Protein AF-A0AA97LY28-F1 (afdb_monomer_lite)

Secondary structure (DSSP, 8-state):
-EEEEEEEETT-HHHHHHHHHHHHHH-TTS-EEEEEETTEEEEEEEES-HHHH-----SS-GGGS-----HHHHHHHHH-HHHHHHHHHHHHEEEEEEEEEEEETTEEEEEEEEEEEEEES-HHHHHHHHHHHHHTT---EEEEEE-STT-EEEEEEE--HHHHHHHHHHH----

Structure (mmCIF, N/CA/C/O backbone):
data_AF-A0AA97LY28-F1
#
_entry.id   AF-A0AA97LY28-F1
#
loop_
_atom_site.group_PDB
_atom_site.id
_atom_site.type_symbol
_atom_site.label_atom_id
_atom_site.label_alt_id
_atom_site.label_comp_id
_atom_site.label_asym_id
_atom_site.label_entity_id
_atom_site.label_seq_id
_atom_site.pdbx_PDB_ins_code
_atom_site.Cartn_x
_atom_site.Cartn_y
_atom_site.Cartn_z
_atom_site.occupancy
_atom_site.B_iso_or_equiv
_atom_site.auth_seq_id
_atom_site.auth_comp_id
_atom_site.auth_asym_id
_atom_site.auth_atom_id
_atom_site.pdbx_PDB_model_num
ATOM 1 N N . MET A 1 1 ? 19.005 2.231 -24.281 1.00 69.19 1 MET A N 1
ATOM 2 C CA . MET A 1 1 ? 18.381 1.101 -23.547 1.00 69.19 1 MET A CA 1
ATOM 3 C C . MET A 1 1 ? 17.949 1.617 -22.184 1.00 69.19 1 MET A C 1
ATOM 5 O O . MET A 1 1 ? 18.728 2.335 -21.573 1.00 69.19 1 MET A O 1
ATOM 9 N N . TRP A 1 2 ? 16.728 1.323 -21.734 1.00 77.56 2 TRP A N 1
ATOM 10 C CA . TRP A 1 2 ? 16.192 1.866 -20.481 1.00 77.56 2 TRP A CA 1
ATOM 11 C C . TRP A 1 2 ? 16.340 0.867 -19.330 1.00 77.56 2 TRP A C 1
ATOM 13 O O . TRP A 1 2 ? 16.307 -0.342 -19.553 1.00 77.56 2 TRP A O 1
ATOM 23 N N . ALA A 1 3 ? 16.472 1.376 -18.104 1.00 82.19 3 ALA A N 1
ATOM 24 C CA . ALA A 1 3 ? 16.467 0.578 -16.881 1.00 82.19 3 ALA A CA 1
ATOM 25 C C . ALA A 1 3 ? 15.324 1.037 -15.965 1.00 82.19 3 ALA A C 1
ATOM 27 O O . ALA A 1 3 ? 15.203 2.233 -15.687 1.00 82.19 3 ALA A O 1
ATOM 28 N N . LEU A 1 4 ? 14.501 0.102 -15.490 1.00 86.00 4 LEU A N 1
ATOM 29 C CA . LEU A 1 4 ? 13.665 0.319 -14.312 1.00 86.00 4 LEU A CA 1
ATOM 30 C C . LEU A 1 4 ? 14.498 -0.033 -13.086 1.00 86.00 4 LEU A C 1
ATOM 32 O O . LEU A 1 4 ? 15.146 -1.075 -13.058 1.00 86.00 4 LEU A O 1
ATOM 36 N N . ARG A 1 5 ? 14.479 0.853 -12.094 1.00 88.94 5 ARG A N 1
ATOM 37 C CA . ARG A 1 5 ? 15.175 0.687 -10.820 1.00 88.94 5 ARG A CA 1
ATOM 38 C C . ARG A 1 5 ? 14.176 0.944 -9.708 1.00 88.94 5 ARG A C 1
ATOM 40 O O . ARG A 1 5 ? 13.640 2.049 -9.618 1.00 88.94 5 ARG A O 1
ATOM 47 N N . ILE A 1 6 ? 13.925 -0.071 -8.899 1.00 90.19 6 ILE A N 1
ATOM 48 C CA . ILE A 1 6 ? 13.067 -0.006 -7.721 1.00 90.19 6 ILE A CA 1
ATOM 49 C C . ILE A 1 6 ? 13.980 -0.145 -6.508 1.00 90.19 6 ILE A C 1
ATOM 51 O O . ILE A 1 6 ? 14.830 -1.027 -6.465 1.00 90.19 6 ILE A O 1
ATOM 55 N N . PHE A 1 7 ? 13.841 0.755 -5.541 1.00 91.50 7 PHE A N 1
ATOM 56 C CA . PHE A 1 7 ? 14.623 0.714 -4.311 1.00 91.50 7 PHE A CA 1
ATOM 57 C C . PHE A 1 7 ? 13.718 0.261 -3.174 1.00 91.50 7 PHE A C 1
ATOM 59 O O . PHE A 1 7 ? 12.773 0.962 -2.823 1.00 91.50 7 PHE A O 1
ATOM 66 N N . CYS A 1 8 ? 14.032 -0.890 -2.599 1.00 91.69 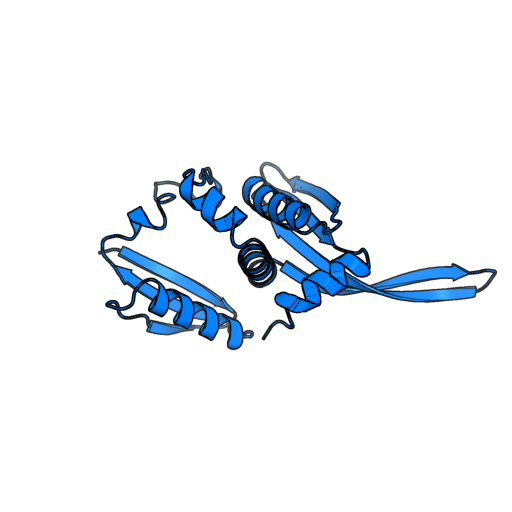8 CYS A N 1
ATOM 67 C CA . CYS A 1 8 ? 13.314 -1.477 -1.476 1.00 91.69 8 CYS A CA 1
ATOM 68 C C . CYS A 1 8 ? 14.166 -1.326 -0.213 1.00 91.69 8 CYS A C 1
ATOM 70 O O . CYS A 1 8 ? 15.380 -1.515 -0.270 1.00 91.69 8 CYS A O 1
ATOM 72 N N . ALA A 1 9 ? 13.570 -0.984 0.928 1.00 91.25 9 ALA A N 1
ATOM 73 C CA . ALA A 1 9 ? 14.323 -0.923 2.181 1.00 91.25 9 ALA A CA 1
ATOM 74 C C . ALA A 1 9 ? 14.849 -2.318 2.558 1.00 91.25 9 ALA A C 1
ATOM 76 O O . ALA A 1 9 ? 14.128 -3.307 2.434 1.00 91.25 9 ALA A O 1
ATOM 77 N N . ALA A 1 10 ? 16.094 -2.392 3.035 1.00 89.81 10 ALA A N 1
ATOM 78 C CA . ALA A 1 10 ? 16.745 -3.670 3.342 1.00 89.81 10 ALA A CA 1
ATOM 79 C C . ALA A 1 10 ? 16.076 -4.414 4.513 1.00 89.81 10 ALA A C 1
ATOM 81 O O . ALA A 1 10 ? 16.215 -5.625 4.631 1.00 89.81 10 ALA A O 1
ATOM 82 N N . SER A 1 11 ? 15.313 -3.698 5.344 1.00 89.56 11 SER A N 1
ATOM 83 C CA . SER A 1 11 ? 14.550 -4.245 6.470 1.00 89.56 11 SER A CA 1
ATOM 84 C C . SER A 1 11 ? 13.368 -5.136 6.064 1.00 89.56 11 SER A C 1
ATOM 86 O O . SER A 1 11 ? 12.792 -5.767 6.941 1.00 89.56 11 SER A O 1
ATOM 88 N N . TRP A 1 12 ? 12.997 -5.179 4.776 1.00 89.38 12 TRP A N 1
ATOM 89 C CA . TRP A 1 12 ? 11.847 -5.944 4.268 1.00 89.38 12 TRP A CA 1
ATOM 90 C C . TRP A 1 12 ? 12.266 -6.904 3.138 1.00 89.38 12 TRP A C 1
ATOM 92 O O . TRP A 1 12 ? 11.989 -6.640 1.960 1.00 89.38 12 TRP A O 1
ATOM 102 N N . PRO A 1 13 ? 13.001 -7.990 3.450 1.00 90.00 13 PRO A N 1
ATOM 103 C CA . PRO A 1 13 ? 13.448 -8.967 2.457 1.00 90.00 13 PRO A CA 1
ATOM 104 C C . PRO A 1 13 ? 12.303 -9.652 1.699 1.00 90.00 13 PRO A C 1
ATOM 106 O O . PRO A 1 13 ? 12.492 -9.995 0.529 1.00 90.00 13 PRO A O 1
ATOM 109 N N . GLY A 1 14 ? 11.126 -9.822 2.311 1.00 90.62 14 GLY A N 1
ATOM 110 C CA . GLY A 1 14 ? 9.942 -10.357 1.634 1.00 90.62 14 GLY A CA 1
ATOM 111 C C . GLY A 1 14 ? 9.495 -9.467 0.478 1.00 90.62 14 GLY A C 1
ATOM 112 O O . GLY A 1 14 ? 9.339 -9.943 -0.645 1.00 90.62 14 GLY A O 1
ATOM 113 N N . LEU A 1 15 ? 9.412 -8.154 0.713 1.00 90.44 15 LEU A N 1
ATOM 114 C CA . LEU A 1 15 ? 9.079 -7.177 -0.332 1.00 90.44 15 LEU A CA 1
ATOM 115 C C . LEU A 1 15 ? 10.124 -7.087 -1.449 1.00 90.44 15 LEU A C 1
ATOM 117 O O . LEU A 1 15 ? 9.772 -6.830 -2.600 1.00 90.44 15 LEU A O 1
ATOM 121 N N . ILE A 1 16 ? 11.408 -7.296 -1.138 1.00 92.62 16 ILE A N 1
ATOM 122 C CA . ILE A 1 16 ? 12.456 -7.379 -2.168 1.00 92.62 16 ILE A CA 1
ATOM 123 C C . ILE A 1 16 ? 12.194 -8.582 -3.079 1.00 92.62 16 ILE A C 1
ATOM 125 O O . ILE A 1 16 ? 12.279 -8.447 -4.299 1.00 92.62 16 ILE A O 1
ATOM 129 N N . ARG A 1 17 ? 11.851 -9.737 -2.495 1.00 92.31 17 ARG A N 1
ATOM 130 C CA . ARG A 1 17 ? 11.564 -10.971 -3.236 1.00 92.31 17 ARG A CA 1
ATOM 131 C C . ARG A 1 17 ? 10.309 -10.827 -4.098 1.00 92.31 17 ARG A C 1
ATOM 133 O O . ARG A 1 17 ? 10.393 -11.038 -5.299 1.00 92.31 17 ARG A O 1
ATOM 140 N N . GLU A 1 18 ? 9.218 -10.309 -3.531 1.00 91.25 18 GLU A N 1
ATOM 141 C CA . GLU A 1 18 ? 7.965 -10.028 -4.256 1.00 91.25 18 GLU A CA 1
ATOM 142 C C . GLU A 1 18 ? 8.202 -9.082 -5.453 1.00 91.25 18 GLU A C 1
ATOM 144 O O . GLU A 1 18 ? 7.667 -9.287 -6.543 1.00 91.25 18 GLU A O 1
ATOM 149 N N . CYS A 1 19 ? 9.076 -8.081 -5.293 1.00 91.94 19 CYS A N 1
ATOM 150 C CA . CYS A 1 19 ? 9.476 -7.180 -6.376 1.00 91.94 19 CYS A CA 1
ATOM 151 C C . CYS A 1 19 ? 10.270 -7.896 -7.486 1.00 91.94 19 CYS A C 1
ATOM 153 O O . CYS A 1 19 ? 10.030 -7.654 -8.672 1.00 91.94 19 CYS A O 1
ATOM 155 N N . VAL A 1 20 ? 11.200 -8.788 -7.122 1.00 92.81 20 VAL A N 1
ATOM 156 C CA . VAL A 1 20 ? 11.962 -9.604 -8.083 1.00 92.81 20 VAL A CA 1
ATOM 157 C C . VAL A 1 20 ? 11.031 -10.536 -8.855 1.00 92.81 20 VAL A C 1
ATOM 159 O O . VAL A 1 20 ? 11.067 -10.519 -10.088 1.00 92.81 20 VAL A O 1
ATOM 162 N N . ASP A 1 21 ? 10.174 -11.272 -8.149 1.00 92.50 21 ASP A N 1
ATOM 163 C CA . ASP A 1 21 ? 9.231 -12.234 -8.726 1.00 92.50 21 ASP A CA 1
ATOM 164 C C . ASP A 1 21 ? 8.260 -11.529 -9.686 1.00 92.50 21 ASP A C 1
ATOM 166 O O . ASP A 1 21 ? 8.047 -11.975 -10.814 1.00 92.50 21 ASP A O 1
ATOM 170 N N . THR A 1 22 ? 7.758 -10.350 -9.297 1.00 91.19 22 THR A N 1
ATOM 171 C CA . THR A 1 22 ? 6.901 -9.513 -10.151 1.00 91.19 22 THR A CA 1
ATOM 172 C C . THR A 1 22 ? 7.615 -9.110 -11.440 1.00 91.19 22 THR A C 1
ATOM 174 O O . THR A 1 22 ? 7.054 -9.221 -12.531 1.00 91.19 22 THR A O 1
ATOM 177 N N . LEU A 1 23 ? 8.864 -8.640 -11.350 1.00 90.25 23 LEU A N 1
ATOM 178 C CA . LEU A 1 23 ? 9.616 -8.240 -12.539 1.00 90.25 23 LEU A CA 1
ATOM 179 C C . LEU A 1 23 ? 9.935 -9.430 -13.444 1.00 90.25 23 LEU A C 1
ATOM 181 O O . LEU A 1 23 ? 9.904 -9.269 -14.660 1.00 90.25 23 LEU A O 1
ATOM 185 N N . GLN A 1 24 ? 10.214 -10.607 -12.881 1.00 91.12 24 GLN A N 1
ATOM 186 C CA . GLN A 1 24 ? 10.429 -11.831 -13.656 1.00 91.12 24 GLN A CA 1
ATOM 187 C C . GLN A 1 24 ? 9.147 -12.292 -14.359 1.00 91.12 24 GLN A C 1
ATOM 189 O O . GLN A 1 24 ? 9.200 -12.638 -15.535 1.00 91.12 24 GLN A O 1
ATOM 194 N N . ALA A 1 25 ? 7.993 -12.222 -13.690 1.00 90.12 25 ALA A N 1
ATOM 195 C CA . ALA A 1 25 ? 6.705 -12.575 -14.282 1.00 90.12 25 ALA A CA 1
ATOM 196 C C . ALA A 1 25 ? 6.301 -11.622 -15.420 1.00 90.12 25 ALA A C 1
ATOM 198 O O . ALA A 1 25 ? 5.824 -12.056 -16.466 1.00 90.12 25 ALA A O 1
ATOM 199 N N . VAL A 1 26 ? 6.524 -10.314 -15.245 1.00 86.75 26 VAL A N 1
ATOM 200 C CA . VAL A 1 26 ? 6.204 -9.301 -16.266 1.00 86.75 26 VAL A CA 1
ATOM 201 C C . VAL A 1 26 ? 7.218 -9.310 -17.417 1.00 86.75 26 VAL A C 1
ATOM 203 O O . VAL A 1 26 ? 6.877 -8.952 -18.546 1.00 86.75 26 VAL A O 1
ATOM 206 N N . LEU A 1 27 ? 8.469 -9.701 -17.154 1.00 86.69 27 LEU A N 1
ATOM 207 C CA . LEU A 1 27 ? 9.573 -9.666 -18.115 1.00 86.69 27 LEU A CA 1
ATOM 208 C C . LEU A 1 27 ? 10.306 -11.022 -18.194 1.00 86.69 27 LEU A C 1
ATOM 210 O O . LEU A 1 27 ? 11.517 -11.063 -17.963 1.00 86.69 27 LEU A O 1
ATOM 214 N N . PRO A 1 28 ? 9.636 -12.116 -18.607 1.00 83.62 28 PRO A N 1
ATOM 215 C CA . PRO A 1 28 ? 10.173 -13.481 -18.500 1.00 83.62 28 PRO A CA 1
ATOM 216 C C . PRO A 1 28 ? 11.467 -13.713 -19.294 1.00 83.62 28 PRO A C 1
ATOM 218 O O . PRO A 1 28 ? 12.271 -14.574 -18.953 1.00 83.62 28 PRO A O 1
ATOM 221 N N . HIS A 1 29 ? 11.704 -12.921 -20.342 1.00 85.19 29 HIS A N 1
ATOM 222 C CA . HIS A 1 29 ? 12.898 -13.019 -21.191 1.00 85.19 29 HIS A CA 1
ATOM 223 C C . HIS A 1 29 ? 13.998 -12.006 -20.840 1.00 85.19 29 HIS A C 1
ATOM 225 O O . HIS A 1 29 ? 14.983 -11.887 -21.568 1.00 85.19 29 HIS A O 1
ATOM 231 N N . HIS A 1 30 ? 13.841 -11.239 -19.758 1.00 84.38 30 HIS A N 1
ATOM 232 C CA . HIS A 1 30 ? 14.801 -10.212 -19.358 1.00 84.38 30 HIS A CA 1
ATOM 233 C C . HIS A 1 30 ? 15.452 -10.562 -18.025 1.00 84.38 30 HIS A C 1
ATOM 235 O O . HIS A 1 30 ? 14.854 -11.176 -17.147 1.00 84.38 30 HIS A O 1
ATOM 241 N N . ARG A 1 31 ? 16.703 -10.127 -17.848 1.00 84.38 31 ARG A N 1
ATOM 242 C CA . ARG A 1 31 ? 17.402 -10.305 -16.576 1.00 84.38 31 ARG A CA 1
ATOM 243 C C . ARG A 1 31 ? 16.938 -9.255 -15.567 1.00 84.38 31 ARG A C 1
ATOM 245 O O . ARG A 1 31 ? 17.162 -8.059 -15.772 1.00 84.38 31 ARG A O 1
ATOM 252 N N . THR A 1 32 ? 16.366 -9.730 -14.467 1.00 88.00 32 THR A N 1
ATOM 253 C CA . THR A 1 32 ? 16.182 -8.968 -13.228 1.00 88.00 32 THR A CA 1
ATOM 254 C C . THR A 1 32 ? 17.386 -9.218 -12.326 1.00 88.00 32 THR A C 1
ATOM 256 O O . THR A 1 32 ? 17.791 -10.362 -12.135 1.00 88.00 32 THR A O 1
ATOM 259 N N . GLY A 1 33 ? 17.986 -8.154 -11.797 1.00 88.38 33 GLY A N 1
ATOM 260 C CA . GLY A 1 33 ? 19.116 -8.235 -10.875 1.00 88.38 33 GLY A CA 1
ATOM 261 C C . GLY A 1 33 ? 18.867 -7.438 -9.601 1.00 88.38 33 GLY A C 1
ATOM 262 O O . GLY A 1 33 ? 18.104 -6.470 -9.606 1.00 88.38 33 GLY A O 1
ATOM 263 N N . THR A 1 34 ? 19.543 -7.829 -8.523 1.00 93.06 34 THR A N 1
ATOM 264 C CA . THR A 1 34 ? 19.516 -7.126 -7.237 1.00 93.06 34 THR A CA 1
ATOM 265 C C . THR A 1 34 ? 20.901 -6.610 -6.873 1.00 93.06 34 THR A C 1
ATOM 267 O O . THR A 1 34 ? 21.887 -7.328 -7.022 1.00 93.06 34 THR A O 1
ATOM 270 N N . VAL A 1 35 ? 20.982 -5.384 -6.362 1.00 93.12 35 VAL A N 1
ATOM 271 C CA . VAL A 1 35 ? 22.225 -4.786 -5.860 1.00 93.12 35 VAL A CA 1
ATOM 272 C C . VAL A 1 35 ? 21.989 -4.268 -4.447 1.00 93.12 35 VAL A C 1
ATOM 274 O O . VAL A 1 35 ? 21.177 -3.363 -4.240 1.00 93.12 35 VAL A O 1
ATOM 277 N N . SER A 1 36 ? 22.713 -4.824 -3.478 1.00 92.81 36 SER A N 1
ATOM 278 C CA . SER A 1 36 ? 22.695 -4.348 -2.093 1.00 92.81 36 SER A CA 1
ATOM 279 C C . SER A 1 36 ? 23.340 -2.966 -1.988 1.00 92.81 36 SER A C 1
ATOM 281 O O . SER A 1 36 ? 24.399 -2.709 -2.562 1.00 92.81 36 SER A O 1
ATOM 283 N N . LYS A 1 37 ? 22.696 -2.061 -1.251 1.00 91.69 37 LYS A N 1
ATOM 284 C CA . LYS A 1 37 ? 23.172 -0.709 -0.936 1.00 91.69 37 LYS A CA 1
ATOM 285 C C . LYS A 1 37 ? 22.953 -0.426 0.549 1.00 91.69 37 LYS A C 1
ATOM 287 O O . LYS A 1 37 ? 22.205 -1.129 1.227 1.00 91.69 37 LYS A O 1
ATOM 292 N N . THR A 1 38 ? 23.562 0.637 1.065 1.00 93.00 38 THR A N 1
ATOM 293 C CA . THR A 1 38 ? 23.378 1.047 2.463 1.00 93.00 38 THR A CA 1
ATOM 294 C C . THR A 1 38 ? 21.895 1.284 2.766 1.00 93.00 38 THR A C 1
ATOM 296 O O . THR A 1 38 ? 21.271 2.170 2.180 1.00 93.00 38 THR A O 1
ATOM 299 N N . GLY A 1 39 ? 21.325 0.453 3.643 1.00 90.94 39 GLY A N 1
ATOM 300 C CA . GLY A 1 39 ? 19.928 0.521 4.091 1.00 90.94 39 GLY A CA 1
ATOM 301 C C . GLY A 1 39 ? 18.859 0.104 3.068 1.00 90.94 39 GLY A C 1
ATOM 302 O O . GLY A 1 39 ? 17.669 0.165 3.381 1.00 90.94 39 GLY A O 1
ATOM 303 N N . ARG A 1 40 ? 19.227 -0.314 1.848 1.00 93.31 40 ARG A N 1
ATOM 304 C CA . ARG A 1 40 ? 18.264 -0.637 0.778 1.00 93.31 40 ARG A CA 1
ATOM 305 C C . ARG A 1 40 ? 18.827 -1.591 -0.267 1.00 93.31 40 ARG A C 1
ATOM 307 O O . ARG A 1 40 ? 20.023 -1.593 -0.523 1.00 93.31 40 ARG A O 1
ATOM 314 N N . THR A 1 41 ? 17.953 -2.298 -0.963 1.00 94.81 41 THR A N 1
ATOM 315 C CA . THR A 1 41 ? 18.298 -3.126 -2.120 1.00 94.81 41 THR A CA 1
ATOM 316 C C . THR A 1 41 ? 17.687 -2.517 -3.373 1.00 94.81 41 THR A C 1
ATOM 318 O O . THR A 1 41 ? 16.501 -2.188 -3.417 1.00 94.81 41 THR A O 1
ATOM 321 N N . GLU A 1 42 ? 18.515 -2.318 -4.393 1.00 94.88 42 GLU A N 1
ATOM 322 C CA . GLU A 1 42 ? 18.061 -1.958 -5.732 1.00 94.88 42 GLU A CA 1
ATOM 323 C C . GLU A 1 42 ? 17.650 -3.231 -6.467 1.00 94.88 42 GLU A C 1
ATOM 325 O O . GLU A 1 42 ? 18.466 -4.133 -6.624 1.00 94.88 42 GLU A O 1
ATOM 330 N N . VAL A 1 43 ? 16.414 -3.278 -6.952 1.00 93.44 43 VAL A N 1
ATOM 331 C CA . VAL A 1 43 ? 15.938 -4.272 -7.911 1.00 93.44 43 VAL A CA 1
ATOM 332 C C . VAL A 1 43 ? 15.863 -3.594 -9.275 1.00 93.44 43 VAL A C 1
ATOM 334 O O . VAL A 1 43 ? 15.219 -2.551 -9.424 1.00 93.44 43 VAL A O 1
ATOM 337 N N . ALA A 1 44 ? 16.551 -4.148 -10.269 1.00 91.69 44 ALA A N 1
ATOM 338 C CA . ALA A 1 44 ? 16.663 -3.533 -11.582 1.00 91.69 44 ALA A CA 1
ATOM 339 C C . ALA A 1 44 ? 16.402 -4.519 -12.719 1.00 91.69 44 ALA A C 1
ATOM 341 O O . ALA A 1 44 ? 16.893 -5.645 -12.713 1.00 91.69 44 ALA A O 1
ATOM 342 N N . ALA A 1 45 ? 15.697 -4.039 -13.741 1.00 88.88 45 ALA A N 1
ATOM 343 C CA . ALA A 1 45 ? 15.498 -4.739 -15.003 1.00 88.88 45 ALA A CA 1
ATOM 344 C C . ALA A 1 45 ? 15.725 -3.771 -16.171 1.00 88.88 45 ALA A C 1
ATOM 346 O O . ALA A 1 45 ? 15.400 -2.580 -16.092 1.00 88.88 45 ALA A O 1
ATOM 347 N N . ARG A 1 46 ? 16.311 -4.269 -17.264 1.00 85.81 46 ARG A N 1
ATOM 348 C CA . ARG A 1 46 ? 16.604 -3.478 -18.470 1.00 85.81 46 ARG A CA 1
ATOM 349 C C . ARG A 1 46 ? 15.817 -4.013 -19.652 1.00 85.81 46 ARG A C 1
ATOM 351 O O . ARG A 1 46 ? 15.918 -5.194 -19.963 1.00 85.81 46 ARG A O 1
ATOM 358 N N . TRP A 1 47 ? 15.082 -3.138 -20.333 1.00 82.88 47 TRP A N 1
ATOM 359 C CA . TRP A 1 47 ? 14.363 -3.490 -21.558 1.00 82.88 47 TRP A CA 1
ATOM 360 C C . TRP A 1 47 ? 14.078 -2.258 -22.428 1.00 82.88 47 TRP A C 1
ATOM 362 O O . TRP A 1 47 ? 14.185 -1.111 -21.984 1.00 82.88 47 TRP A O 1
ATOM 372 N N . ARG A 1 48 ? 13.758 -2.481 -23.711 1.00 77.06 48 ARG A N 1
ATOM 373 C CA . ARG A 1 48 ? 13.502 -1.397 -24.682 1.00 77.06 48 ARG A CA 1
ATOM 374 C C . ARG A 1 48 ? 12.075 -0.846 -24.580 1.00 77.06 48 ARG A C 1
ATOM 376 O O . ARG A 1 48 ? 11.898 0.366 -24.602 1.00 77.06 48 ARG A O 1
ATOM 383 N N . HIS A 1 49 ? 11.087 -1.711 -24.357 1.00 72.75 49 HIS A N 1
ATOM 384 C CA . HIS A 1 49 ? 9.654 -1.373 -24.306 1.00 72.75 49 HIS A CA 1
ATOM 385 C C . HIS A 1 49 ? 9.169 -0.824 -22.949 1.00 72.75 49 HIS A C 1
ATOM 387 O O . HIS A 1 49 ? 8.001 -0.960 -22.590 1.00 72.75 49 HIS A O 1
ATOM 393 N N . ARG A 1 50 ? 10.048 -0.197 -22.154 1.00 68.25 50 ARG A N 1
ATOM 394 C CA . ARG A 1 50 ? 9.670 0.414 -20.863 1.00 68.25 50 ARG A CA 1
ATOM 395 C C . ARG A 1 50 ? 8.551 1.450 -20.998 1.00 68.25 50 ARG A C 1
ATOM 397 O O . ARG A 1 50 ? 7.639 1.401 -20.171 1.00 68.25 50 ARG A O 1
ATOM 404 N N . PRO A 1 51 ? 8.571 2.347 -22.003 1.00 69.44 51 PRO A N 1
ATOM 405 C CA . PRO A 1 51 ? 7.506 3.333 -22.174 1.00 69.44 51 PRO A CA 1
ATOM 406 C C . PRO A 1 51 ? 6.116 2.709 -22.350 1.00 69.44 51 PRO A C 1
ATOM 408 O O . PRO A 1 51 ? 5.133 3.326 -21.965 1.00 69.44 51 PRO A O 1
ATOM 411 N N . CYS A 1 52 ? 6.024 1.475 -22.859 1.00 71.94 52 CYS A N 1
ATOM 412 C CA . CYS A 1 52 ? 4.749 0.785 -23.062 1.00 71.94 52 CYS A CA 1
ATOM 413 C C . CYS A 1 52 ? 4.065 0.407 -21.734 1.00 71.94 52 CYS A C 1
ATOM 415 O O . CYS A 1 52 ? 2.843 0.447 -21.644 1.00 71.94 52 CYS A O 1
ATOM 417 N N . LEU A 1 53 ? 4.846 0.067 -20.699 1.00 71.00 53 LEU A N 1
ATOM 418 C CA . LEU A 1 53 ? 4.332 -0.319 -19.376 1.00 71.00 53 LEU A CA 1
ATOM 419 C C . LEU A 1 53 ? 4.213 0.875 -18.419 1.00 71.00 53 LEU A C 1
ATOM 421 O O . LEU A 1 53 ? 3.261 0.969 -17.647 1.00 71.00 53 LEU A O 1
ATOM 425 N N . PHE A 1 54 ? 5.156 1.817 -18.501 1.00 71.38 54 PHE A N 1
ATOM 426 C CA . PHE A 1 54 ? 5.187 3.028 -17.680 1.00 71.38 54 PHE A CA 1
ATOM 427 C C . PHE A 1 54 ? 5.265 4.279 -18.567 1.00 71.38 54 PHE A C 1
ATOM 429 O O . PHE A 1 54 ? 6.327 4.907 -18.642 1.00 71.38 54 PHE A O 1
ATOM 436 N N . PRO A 1 55 ? 4.163 4.683 -19.224 1.00 66.75 55 PRO A N 1
ATOM 437 C CA . PRO A 1 55 ? 4.168 5.826 -20.136 1.00 66.75 55 PRO A CA 1
ATOM 438 C C . PRO A 1 55 ? 4.231 7.171 -19.408 1.00 66.75 55 PRO A C 1
ATOM 440 O O . PRO A 1 55 ? 4.387 8.194 -20.056 1.00 66.75 55 PRO A O 1
ATOM 443 N N . GLN A 1 56 ? 4.229 7.196 -18.067 1.00 69.12 56 GLN A N 1
ATOM 444 C CA . GLN A 1 56 ? 4.515 8.395 -17.259 1.00 69.12 56 GLN A CA 1
ATOM 445 C C . GLN A 1 56 ? 5.998 8.844 -17.349 1.00 69.12 56 GLN A C 1
ATOM 447 O O . GLN A 1 56 ? 6.545 9.505 -16.456 1.00 69.12 56 GLN A O 1
ATOM 452 N N . HIS A 1 57 ? 6.699 8.439 -18.409 1.00 67.38 57 HIS A N 1
ATOM 453 C CA . HIS A 1 57 ? 8.060 8.843 -18.702 1.00 67.38 57 HIS A CA 1
ATOM 454 C C . HIS A 1 57 ? 8.039 10.147 -19.504 1.00 67.38 57 HIS A C 1
ATOM 456 O O . HIS A 1 57 ? 7.492 10.205 -20.595 1.00 67.38 57 HIS A O 1
ATOM 462 N N . GLY A 1 58 ? 8.647 11.189 -18.947 1.00 69.19 58 GLY A N 1
ATOM 463 C CA . GLY A 1 58 ? 8.752 12.509 -19.558 1.00 69.19 58 GLY A CA 1
ATOM 464 C C . GLY A 1 58 ? 9.751 13.375 -18.784 1.00 69.19 58 GLY A C 1
ATOM 465 O O . GLY A 1 58 ? 10.334 12.886 -17.807 1.00 69.19 58 GLY A O 1
ATOM 466 N N . PRO A 1 59 ? 9.980 14.629 -19.199 1.00 72.69 59 PRO A N 1
ATOM 467 C CA . PRO A 1 59 ? 10.793 15.588 -18.450 1.00 72.69 59 PRO A CA 1
ATOM 468 C C . PRO A 1 59 ? 10.167 15.949 -17.082 1.00 72.69 59 PRO A C 1
ATOM 470 O O . PRO A 1 59 ? 9.061 15.520 -16.743 1.00 72.69 59 PRO A O 1
ATOM 473 N N . GLY A 1 60 ? 10.899 16.698 -16.250 1.00 78.69 60 GLY A N 1
ATOM 474 C CA . GLY A 1 60 ? 10.432 17.161 -14.931 1.00 78.69 60 GLY A CA 1
ATOM 475 C C . GLY A 1 60 ? 10.501 16.108 -13.817 1.00 78.69 60 GLY A C 1
ATOM 476 O O . GLY A 1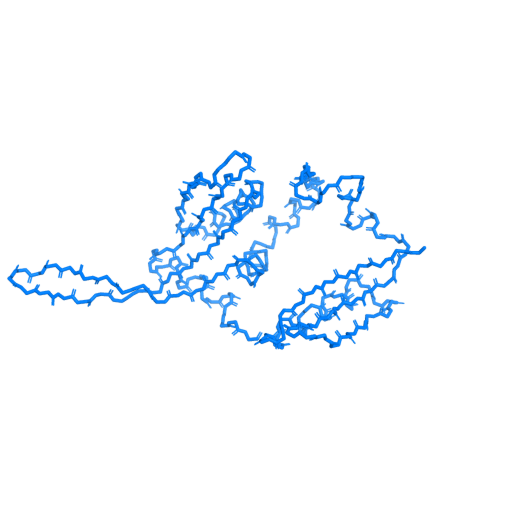 60 ? 11.002 14.999 -14.023 1.00 78.69 60 GLY A O 1
ATOM 477 N N . ARG A 1 61 ? 10.016 16.431 -12.612 1.00 75.38 61 ARG A N 1
ATOM 478 C CA . ARG A 1 61 ? 10.001 15.485 -11.481 1.00 75.38 61 ARG A CA 1
ATOM 479 C C . ARG A 1 61 ? 8.836 14.510 -11.630 1.00 75.38 61 ARG A C 1
ATOM 481 O O . ARG A 1 61 ? 7.772 14.872 -12.109 1.00 75.38 61 ARG A O 1
ATOM 488 N N . LYS A 1 62 ? 9.019 13.261 -11.189 1.00 73.62 62 LYS A N 1
ATOM 489 C CA . LYS A 1 62 ? 7.980 12.215 -11.280 1.00 73.62 62 LYS A CA 1
ATOM 490 C C . LYS A 1 62 ? 6.650 12.644 -10.639 1.00 73.62 62 LYS A C 1
ATOM 492 O O . LYS A 1 62 ? 5.609 12.325 -11.192 1.00 73.62 62 LYS A O 1
ATOM 497 N N . HIS A 1 63 ? 6.696 13.314 -9.487 1.00 69.94 63 HIS A N 1
AT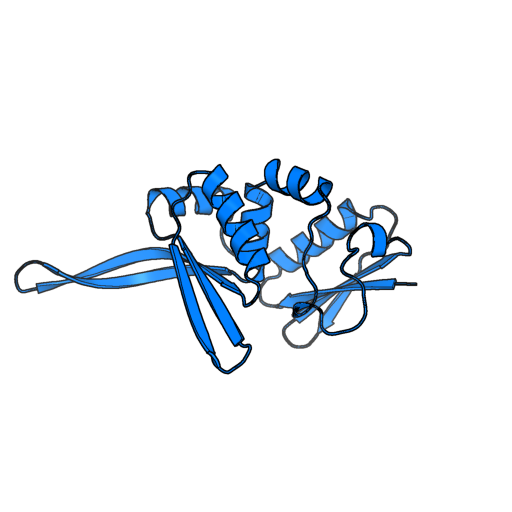OM 498 C CA . HIS A 1 63 ? 5.504 13.686 -8.714 1.00 69.94 63 HIS A CA 1
ATOM 499 C C . HIS A 1 63 ? 4.717 14.862 -9.300 1.00 69.94 63 HIS A C 1
ATOM 501 O O . HIS A 1 63 ? 3.566 15.032 -8.924 1.00 69.94 63 HIS A O 1
ATOM 507 N N . ASP A 1 64 ? 5.302 15.619 -10.231 1.00 70.81 64 ASP A N 1
ATOM 508 C CA . ASP A 1 64 ? 4.612 16.718 -10.920 1.00 70.81 64 ASP A CA 1
ATOM 509 C C . ASP A 1 64 ? 3.852 16.225 -12.164 1.00 70.81 64 ASP A C 1
ATOM 511 O O . ASP A 1 64 ? 3.135 16.980 -12.815 1.00 70.81 64 ASP A O 1
ATOM 515 N N . ARG A 1 65 ? 4.029 14.953 -12.544 1.00 76.56 65 ARG A N 1
ATOM 516 C CA . ARG A 1 65 ? 3.409 14.384 -13.742 1.00 76.56 65 ARG A CA 1
ATOM 517 C C . ARG A 1 65 ? 2.062 13.792 -13.387 1.00 76.56 65 ARG A C 1
ATOM 519 O O . ARG A 1 65 ? 1.996 12.911 -12.530 1.00 76.56 65 ARG A O 1
ATOM 526 N N . ARG A 1 66 ? 1.035 14.172 -14.142 1.00 71.31 66 ARG A N 1
ATOM 527 C CA . ARG A 1 66 ? -0.292 13.569 -14.050 1.00 71.31 66 ARG A CA 1
ATOM 528 C C . ARG A 1 66 ? -0.206 12.052 -14.223 1.00 71.31 66 ARG A C 1
ATOM 530 O O . ARG A 1 66 ? 0.402 11.552 -15.176 1.00 71.31 66 ARG A O 1
ATOM 537 N N . ILE A 1 67 ? -0.786 11.316 -13.289 1.00 70.69 67 ILE A N 1
ATOM 538 C CA . ILE A 1 67 ? -1.007 9.882 -13.402 1.00 70.69 67 ILE A CA 1
ATOM 539 C C . ILE A 1 67 ? -2.343 9.742 -14.118 1.00 70.69 67 ILE A C 1
ATOM 541 O O . ILE A 1 67 ? -3.366 9.488 -13.501 1.00 70.69 67 ILE A O 1
ATOM 545 N N . GLU A 1 68 ? -2.348 9.908 -15.440 1.00 63.84 68 GLU A N 1
ATOM 546 C CA . GLU A 1 68 ? -3.480 9.449 -16.240 1.00 63.84 68 GLU A CA 1
ATOM 547 C C . GLU A 1 68 ? -3.330 7.936 -16.399 1.00 63.84 68 GLU A C 1
ATOM 549 O O . GLU A 1 68 ? -2.430 7.456 -17.112 1.00 63.84 68 GLU A O 1
ATOM 554 N N . PRO A 1 69 ? -4.148 7.123 -15.709 1.00 60.56 69 PRO A N 1
ATOM 555 C CA . PRO A 1 69 ? -4.164 5.716 -16.012 1.00 60.56 69 PRO A CA 1
ATOM 556 C C . PRO A 1 69 ? -4.856 5.635 -17.370 1.00 60.56 69 PRO A C 1
ATOM 558 O O . PRO A 1 69 ? -6.037 5.960 -17.483 1.00 60.56 69 PRO A O 1
ATOM 561 N N . ALA A 1 70 ? -4.118 5.224 -18.406 1.00 62.25 70 ALA A N 1
ATOM 562 C CA . ALA A 1 70 ? -4.740 4.780 -19.649 1.00 62.25 70 ALA A CA 1
ATOM 563 C C . ALA A 1 70 ? -5.896 3.840 -19.275 1.00 62.25 70 ALA A C 1
ATOM 565 O O . ALA A 1 70 ? -5.723 3.051 -18.347 1.00 62.25 70 ALA A O 1
ATOM 566 N N . SER A 1 71 ? -7.048 3.930 -19.941 1.00 64.88 71 SER A N 1
ATOM 567 C CA . SER A 1 71 ? -8.282 3.191 -19.598 1.00 64.88 71 SER A CA 1
ATOM 568 C C . SER A 1 71 ? -8.036 1.734 -19.169 1.00 64.88 71 SER A C 1
ATOM 570 O O . SER A 1 71 ? -8.566 1.278 -18.162 1.00 64.88 71 SER A O 1
ATOM 572 N N . ARG A 1 72 ? -7.108 1.046 -19.844 1.00 63.88 72 ARG A N 1
ATOM 573 C CA . ARG A 1 72 ? -6.643 -0.311 -19.514 1.00 63.88 72 ARG A CA 1
ATOM 574 C C . ARG A 1 72 ? -6.051 -0.497 -18.104 1.00 63.88 72 ARG A C 1
ATOM 576 O O . ARG A 1 72 ? -6.214 -1.561 -17.523 1.00 63.88 72 ARG A O 1
ATOM 583 N N . ARG A 1 73 ? -5.330 0.480 -17.543 1.00 72.12 73 ARG A N 1
ATOM 584 C CA . ARG A 1 73 ? -4.804 0.397 -16.163 1.00 72.12 73 ARG A CA 1
ATOM 585 C C . ARG A 1 73 ? -5.908 0.521 -15.122 1.00 72.12 73 ARG A C 1
ATOM 587 O O . ARG A 1 73 ? -5.787 -0.117 -14.086 1.00 72.12 73 ARG A O 1
ATOM 594 N N . ARG A 1 74 ? -6.952 1.311 -15.403 1.00 77.50 74 ARG A N 1
ATOM 595 C CA . ARG A 1 74 ? -8.137 1.367 -14.534 1.00 77.50 74 ARG A CA 1
ATOM 596 C C . ARG A 1 74 ? -8.855 0.024 -14.547 1.00 77.50 74 ARG A C 1
ATOM 598 O O . ARG A 1 74 ? -9.067 -0.534 -13.491 1.00 77.50 74 ARG A O 1
ATOM 605 N N . ASP A 1 75 ? -9.069 -0.557 -15.726 1.00 83.38 75 ASP A N 1
ATOM 606 C CA . ASP A 1 75 ? -9.668 -1.895 -15.851 1.00 83.38 75 ASP A CA 1
ATOM 607 C C . ASP A 1 75 ? -8.906 -2.980 -15.059 1.00 83.38 75 ASP A C 1
ATOM 609 O O . ASP A 1 75 ? -9.509 -3.780 -14.352 1.00 83.38 75 ASP A O 1
ATOM 613 N N . ILE A 1 76 ? -7.569 -2.993 -15.118 1.00 83.44 76 ILE A N 1
ATOM 614 C CA . ILE A 1 76 ? -6.772 -3.950 -14.330 1.00 83.44 76 ILE A CA 1
ATOM 615 C C . ILE A 1 76 ? -6.909 -3.683 -12.824 1.00 83.44 76 ILE A C 1
ATOM 617 O O . ILE A 1 76 ? -7.090 -4.630 -12.065 1.00 83.44 76 ILE A O 1
ATOM 621 N N . ALA A 1 77 ? -6.829 -2.420 -12.393 1.00 84.75 77 ALA A N 1
ATOM 622 C CA . ALA A 1 77 ? -7.009 -2.034 -10.991 1.00 84.75 77 ALA A CA 1
ATOM 623 C C . ALA A 1 77 ? -8.397 -2.424 -10.459 1.00 84.75 77 ALA A C 1
ATOM 625 O O . ALA A 1 77 ? -8.523 -2.901 -9.335 1.00 84.75 77 ALA A O 1
ATOM 626 N N . ASP A 1 78 ? -9.416 -2.274 -11.297 1.00 87.88 78 ASP A N 1
ATOM 627 C CA . ASP A 1 78 ? -10.803 -2.586 -10.982 1.00 87.88 78 ASP A CA 1
ATOM 628 C C . ASP A 1 78 ? -11.046 -4.092 -10.839 1.00 87.88 78 ASP A C 1
ATOM 630 O O . ASP A 1 78 ? -11.865 -4.500 -10.017 1.00 87.88 78 ASP A O 1
ATOM 634 N N . ARG A 1 79 ? -10.336 -4.912 -11.627 1.00 92.56 79 ARG A N 1
ATOM 635 C CA . ARG A 1 79 ? -10.402 -6.382 -11.573 1.00 92.56 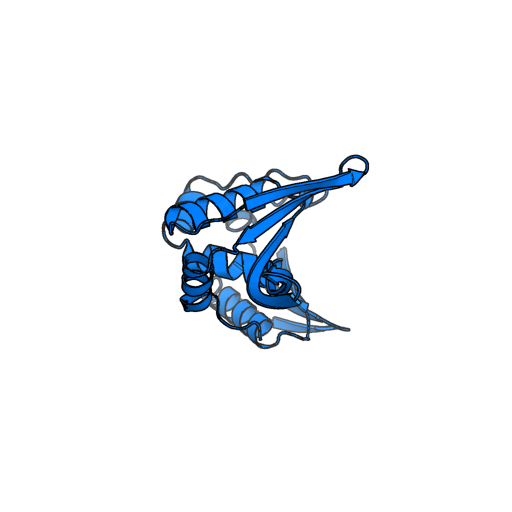79 ARG A CA 1
ATOM 636 C C . ARG A 1 79 ? -9.558 -6.994 -10.454 1.00 92.56 79 ARG A C 1
ATOM 638 O O . ARG A 1 79 ? -9.859 -8.105 -10.033 1.00 92.56 79 ARG A O 1
ATOM 645 N N . HIS A 1 80 ? -8.532 -6.283 -9.991 1.00 93.56 80 HIS A N 1
ATOM 646 C CA . HIS A 1 80 ? -7.571 -6.746 -8.981 1.00 93.56 80 HIS A CA 1
ATOM 647 C C . HIS A 1 80 ? -7.397 -5.723 -7.836 1.00 93.56 80 HIS A C 1
ATOM 649 O O . HIS A 1 80 ? -6.290 -5.213 -7.609 1.00 93.56 80 HIS A O 1
ATOM 655 N N . PRO A 1 81 ? -8.487 -5.350 -7.131 1.00 95.44 81 PRO A N 1
ATOM 656 C CA . PRO A 1 81 ? -8.436 -4.315 -6.101 1.00 95.44 81 PRO A CA 1
ATOM 657 C C . PRO A 1 81 ? -7.627 -4.750 -4.871 1.00 95.44 81 PRO A C 1
ATOM 659 O O . PRO A 1 81 ? -6.945 -3.918 -4.273 1.00 95.44 81 PRO A O 1
ATOM 662 N N . GLU A 1 82 ? -7.653 -6.034 -4.501 1.00 96.38 82 GLU A N 1
ATOM 663 C CA . GLU A 1 82 ? -6.911 -6.555 -3.346 1.00 96.38 82 GLU A CA 1
ATOM 664 C C . GLU A 1 82 ? -5.396 -6.428 -3.544 1.00 96.38 82 GLU A C 1
ATOM 666 O O . GLU A 1 82 ? -4.687 -5.919 -2.671 1.00 96.38 82 GLU A O 1
ATOM 671 N N . GLU A 1 83 ? -4.895 -6.816 -4.717 1.00 93.75 83 GLU A N 1
ATOM 672 C CA . GLU A 1 83 ? -3.483 -6.724 -5.077 1.00 93.75 83 GLU A CA 1
ATOM 673 C C . GLU A 1 83 ? -3.025 -5.263 -5.157 1.00 93.75 83 GLU A C 1
ATOM 675 O O . GLU A 1 83 ? -1.929 -4.928 -4.692 1.00 93.75 83 GLU A O 1
ATOM 680 N N . LEU A 1 84 ? -3.878 -4.370 -5.675 1.00 93.62 84 LEU A N 1
ATOM 681 C CA . LEU A 1 84 ? -3.606 -2.933 -5.695 1.00 93.62 84 LEU A CA 1
ATOM 682 C C . LEU A 1 84 ? -3.506 -2.353 -4.277 1.00 93.62 84 LEU A C 1
ATOM 684 O O . LEU A 1 84 ? -2.524 -1.677 -3.954 1.00 93.62 84 LEU A O 1
ATOM 688 N N . ILE A 1 85 ? -4.496 -2.627 -3.421 1.00 96.25 85 ILE A N 1
ATOM 689 C CA . ILE A 1 85 ? -4.523 -2.157 -2.028 1.00 96.25 85 ILE A CA 1
ATOM 690 C C . ILE A 1 85 ? -3.306 -2.687 -1.274 1.00 96.25 85 ILE A C 1
ATOM 692 O O . ILE A 1 85 ? -2.615 -1.920 -0.597 1.00 96.25 85 ILE A O 1
ATOM 696 N N . ARG A 1 86 ? -3.004 -3.984 -1.418 1.00 95.06 86 ARG A N 1
ATOM 697 C CA . ARG A 1 86 ? -1.821 -4.604 -0.822 1.00 95.06 86 ARG A CA 1
ATOM 698 C C . ARG A 1 86 ? -0.560 -3.876 -1.274 1.00 95.06 86 ARG A C 1
ATOM 700 O O . ARG A 1 86 ? 0.201 -3.434 -0.417 1.00 95.06 86 ARG A O 1
ATOM 707 N N . GLY A 1 87 ? -0.360 -3.684 -2.576 1.00 92.81 87 GLY A N 1
ATOM 708 C CA . GLY A 1 87 ? 0.814 -2.993 -3.114 1.00 92.81 87 GLY A CA 1
ATOM 709 C C . GLY A 1 87 ? 1.001 -1.585 -2.538 1.00 92.81 87 GLY A C 1
ATOM 710 O O . GLY A 1 87 ? 2.090 -1.254 -2.065 1.00 92.81 87 GLY A O 1
ATOM 711 N N . LEU A 1 88 ? -0.068 -0.783 -2.498 1.00 93.81 88 LEU A N 1
ATOM 712 C CA . LEU A 1 88 ? -0.036 0.590 -1.975 1.00 93.81 88 LEU A CA 1
ATOM 713 C C . LEU A 1 88 ? 0.229 0.640 -0.464 1.00 93.81 88 LEU A C 1
ATOM 715 O O . LEU A 1 88 ? 1.054 1.427 0.006 1.00 93.81 88 LEU A O 1
ATOM 719 N N . LEU A 1 89 ? -0.414 -0.232 0.316 1.00 94.44 89 LEU A N 1
ATOM 720 C CA . LEU A 1 89 ? -0.180 -0.309 1.760 1.00 94.44 89 LEU A CA 1
ATOM 721 C C . LEU A 1 89 ? 1.218 -0.847 2.093 1.00 94.44 89 LEU A C 1
ATOM 723 O O . LEU A 1 89 ? 1.792 -0.481 3.120 1.00 94.44 89 LEU A O 1
ATOM 727 N N . ARG A 1 90 ? 1.802 -1.693 1.237 1.00 90.69 90 ARG A N 1
ATOM 728 C CA . ARG A 1 90 ? 3.186 -2.159 1.385 1.00 90.69 90 ARG A CA 1
ATOM 729 C C . ARG A 1 90 ? 4.209 -1.089 1.028 1.00 90.69 90 ARG A C 1
ATOM 731 O O . ARG A 1 90 ? 5.238 -1.030 1.706 1.00 90.69 90 ARG A O 1
ATOM 738 N N . SER A 1 91 ? 3.957 -0.267 0.009 1.00 88.62 91 SER A N 1
ATOM 739 C CA . SER A 1 91 ? 4.907 0.763 -0.417 1.00 88.62 91 SER A CA 1
ATOM 740 C C . SER A 1 91 ? 4.964 1.919 0.580 1.00 88.62 91 SER A C 1
ATOM 742 O O . SER A 1 91 ? 6.007 2.138 1.195 1.00 88.62 91 SER A O 1
ATOM 744 N N . ASP A 1 92 ? 3.831 2.587 0.798 1.00 89.00 92 ASP A N 1
ATOM 745 C CA . ASP A 1 92 ? 3.754 3.880 1.497 1.00 89.00 92 ASP A CA 1
ATOM 746 C C . ASP A 1 92 ? 2.720 3.877 2.637 1.00 89.00 92 ASP A C 1
ATOM 748 O O . ASP A 1 92 ? 2.396 4.918 3.216 1.00 89.00 92 ASP A O 1
ATOM 752 N N . GLY A 1 93 ? 2.197 2.696 2.974 1.00 91.94 93 GLY A N 1
ATOM 753 C CA . GLY A 1 93 ? 1.313 2.492 4.110 1.00 91.94 93 GLY A CA 1
ATOM 754 C C . GLY A 1 93 ? 1.972 1.814 5.310 1.00 91.94 93 GLY A C 1
ATOM 755 O O . GLY A 1 93 ? 3.105 1.314 5.276 1.00 91.94 93 GLY A O 1
ATOM 756 N N . CYS A 1 94 ? 1.217 1.784 6.404 1.00 92.19 94 CYS A N 1
ATOM 757 C CA . CYS A 1 94 ? 1.554 1.035 7.603 1.00 92.19 94 CYS A CA 1
ATOM 758 C C . CYS A 1 94 ? 0.302 0.495 8.301 1.00 92.19 94 CYS A C 1
ATOM 760 O O . CYS A 1 94 ? -0.806 1.001 8.126 1.00 92.19 94 CYS A O 1
ATOM 762 N N . ARG A 1 95 ? 0.508 -0.537 9.121 1.00 93.75 95 ARG A N 1
ATOM 763 C CA . ARG A 1 95 ? -0.468 -1.063 10.075 1.00 93.75 95 ARG A CA 1
ATOM 764 C C . ARG A 1 95 ? 0.105 -0.855 11.468 1.00 93.75 95 ARG A C 1
ATOM 766 O O . ARG A 1 95 ? 1.202 -1.333 11.743 1.00 93.75 95 ARG A O 1
ATOM 773 N N . ALA A 1 96 ? -0.617 -0.153 12.329 1.00 92.19 96 ALA A N 1
ATOM 774 C CA . ALA A 1 96 ? -0.177 0.140 13.688 1.00 92.19 96 ALA A CA 1
ATOM 775 C C . ALA A 1 96 ? -1.294 -0.138 14.694 1.00 92.19 96 ALA A C 1
ATOM 777 O O . ALA A 1 96 ? -2.477 0.005 14.379 1.00 92.19 96 ALA A O 1
ATOM 778 N N . THR A 1 97 ? -0.917 -0.506 15.916 1.00 92.44 97 THR A N 1
ATOM 779 C CA . THR A 1 97 ? -1.850 -0.566 17.045 1.00 92.44 97 THR A CA 1
ATOM 780 C C . THR A 1 97 ? -2.028 0.841 17.594 1.00 92.44 97 THR A C 1
ATOM 782 O O . THR A 1 97 ? -1.075 1.454 18.069 1.00 92.44 97 THR A O 1
ATOM 785 N N . ASN A 1 98 ? -3.245 1.373 17.516 1.00 90.62 98 ASN A N 1
ATOM 786 C CA . ASN A 1 98 ? -3.583 2.660 18.097 1.00 90.62 98 ASN A CA 1
ATOM 787 C C . ASN A 1 98 ? -4.098 2.459 19.525 1.00 90.62 98 ASN A C 1
ATOM 789 O O . ASN A 1 98 ? -5.074 1.738 19.726 1.00 90.62 98 ASN A O 1
ATOM 793 N N . ARG A 1 99 ? -3.462 3.110 20.502 1.00 91.06 99 ARG A N 1
ATOM 794 C CA . ARG A 1 99 ? -3.841 3.054 21.918 1.00 91.06 99 ARG A CA 1
ATOM 795 C C . ARG A 1 99 ? -4.480 4.375 22.322 1.00 91.06 99 ARG A C 1
ATOM 797 O O . ARG A 1 99 ? -3.819 5.408 22.362 1.00 91.06 99 ARG A O 1
ATOM 804 N N . VAL A 1 100 ? -5.770 4.343 22.634 1.00 87.38 100 VAL A N 1
ATOM 805 C CA . VAL A 1 100 ? -6.547 5.524 23.028 1.00 87.38 100 VAL A CA 1
ATOM 806 C C . VAL A 1 100 ? -7.046 5.337 24.452 1.00 87.38 100 VAL A C 1
ATOM 808 O O . VAL A 1 100 ? -7.545 4.272 24.800 1.00 87.38 100 VAL A O 1
ATOM 811 N N . ARG A 1 101 ? -6.931 6.370 25.288 1.00 89.81 101 ARG A N 1
ATOM 812 C CA . ARG A 1 101 ? -7.552 6.375 26.617 1.00 89.81 101 ARG A CA 1
ATOM 813 C C . ARG A 1 101 ? -8.950 6.980 26.545 1.00 89.81 101 ARG A C 1
ATOM 815 O O . ARG A 1 101 ? -9.146 7.998 25.883 1.00 89.81 101 ARG A O 1
ATOM 822 N N . ARG A 1 102 ? -9.905 6.378 27.244 1.00 85.19 102 ARG A N 1
ATOM 823 C CA . ARG A 1 102 ? -11.262 6.898 27.415 1.00 85.19 102 ARG A CA 1
ATOM 824 C C . ARG A 1 102 ? -11.632 6.848 28.889 1.00 85.19 102 ARG A C 1
ATOM 826 O O . ARG A 1 102 ? -11.295 5.887 29.577 1.00 85.19 102 ARG A O 1
ATOM 833 N N . THR A 1 103 ? -12.325 7.872 29.364 1.00 85.19 103 THR A N 1
ATOM 834 C CA . THR A 1 103 ? -12.934 7.849 30.692 1.00 85.19 103 THR A CA 1
ATOM 835 C C . THR A 1 103 ? -14.188 6.984 30.637 1.00 85.19 103 THR A C 1
ATOM 8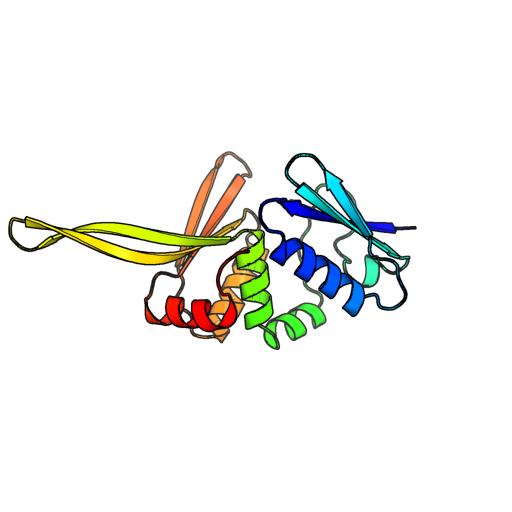37 O O . THR A 1 103 ? -15.047 7.190 29.777 1.00 85.19 103 THR A O 1
ATOM 840 N N . VAL A 1 104 ? -14.284 5.999 31.525 1.00 83.94 104 VAL A N 1
ATOM 841 C CA . VAL A 1 104 ? -15.478 5.164 31.696 1.00 83.94 104 VAL A CA 1
ATOM 842 C C . VAL A 1 104 ? -15.846 5.237 33.175 1.00 83.94 104 VAL A C 1
ATOM 844 O O . VAL A 1 104 ? -15.209 4.590 34.000 1.00 83.94 104 VAL A O 1
ATOM 847 N N . GLY A 1 105 ? -16.826 6.079 33.517 1.00 86.06 105 GLY A N 1
ATOM 848 C CA . GLY A 1 105 ? -17.111 6.447 34.909 1.00 86.06 105 GLY A CA 1
ATOM 849 C C . GLY A 1 105 ? -16.078 7.440 35.453 1.00 86.06 105 GLY A C 1
ATOM 850 O O . GLY A 1 105 ? -15.829 8.460 34.816 1.00 86.06 105 GLY A O 1
ATOM 851 N N . ALA A 1 106 ? -15.472 7.135 36.605 1.00 87.12 106 ALA A N 1
ATOM 852 C CA . ALA A 1 106 ? -14.396 7.930 37.217 1.00 87.12 106 ALA A CA 1
ATOM 853 C C . ALA A 1 106 ? -12.976 7.419 36.879 1.00 87.12 106 ALA A C 1
ATOM 855 O O . ALA A 1 106 ? -11.990 8.001 37.326 1.00 87.12 106 ALA A O 1
ATOM 856 N N . GLU A 1 107 ? -12.852 6.349 36.083 1.00 88.44 107 GLU A N 1
ATOM 857 C CA . GLU A 1 107 ? -11.571 5.699 35.786 1.00 88.44 107 GLU A CA 1
ATOM 858 C C . GLU A 1 107 ? -11.143 5.846 34.319 1.00 88.44 107 GLU A C 1
ATOM 860 O O . GLU A 1 107 ? -11.960 5.893 33.390 1.00 88.44 107 GLU A O 1
ATOM 865 N N . TRP A 1 108 ? -9.826 5.866 34.101 1.00 89.44 108 TRP A N 1
ATOM 866 C CA . TRP A 1 108 ? -9.222 5.820 32.771 1.00 89.44 108 TRP A CA 1
ATOM 867 C C . TRP A 1 108 ? -9.087 4.378 32.281 1.00 89.44 108 TRP A C 1
ATOM 869 O O . TRP A 1 108 ? -8.376 3.579 32.884 1.00 89.44 108 TRP A O 1
ATOM 879 N N . LYS A 1 109 ? -9.687 4.063 31.127 1.00 88.56 109 LYS A N 1
ATOM 880 C CA . LYS A 1 109 ? -9.491 2.787 30.423 1.00 88.56 109 LYS A CA 1
ATOM 881 C C . LYS A 1 109 ? -8.743 3.000 29.114 1.00 88.56 109 LYS A C 1
ATOM 883 O O . LYS A 1 109 ? -9.021 3.940 28.368 1.00 88.56 109 LYS A O 1
ATOM 888 N N . TYR A 1 110 ? -7.785 2.122 28.830 1.00 88.44 110 TYR A N 1
ATOM 889 C CA . TYR A 1 110 ? -7.079 2.094 27.551 1.00 88.44 110 TYR A CA 1
ATOM 890 C C . TYR A 1 110 ? -7.789 1.139 26.593 1.00 88.44 110 TYR A C 1
ATOM 892 O O . TYR A 1 110 ? -8.139 0.022 26.959 1.00 88.44 110 TYR A O 1
ATOM 900 N N . HIS A 1 111 ? -7.977 1.586 25.358 1.00 85.31 111 HIS A N 1
ATOM 901 C CA . HIS A 1 111 ? -8.534 0.810 24.264 1.00 85.31 111 HIS A CA 1
ATOM 902 C C . HIS A 1 111 ? -7.509 0.753 23.138 1.00 85.31 111 HIS A C 1
ATOM 904 O O . HIS A 1 111 ? -7.082 1.791 22.624 1.00 85.31 111 HIS A O 1
ATOM 910 N N . GLU A 1 112 ? -7.121 -0.461 22.765 1.00 91.38 112 GLU A N 1
ATOM 911 C CA . GLU A 1 112 ? -6.196 -0.716 21.667 1.00 91.38 112 GLU A CA 1
ATOM 912 C C . GLU A 1 112 ? -6.952 -1.264 20.462 1.00 91.38 112 GLU A C 1
ATOM 914 O O . GLU A 1 112 ? -7.812 -2.136 20.594 1.00 91.38 112 GLU A O 1
ATOM 919 N N . TYR A 1 113 ? -6.649 -0.737 19.280 1.00 89.75 113 TYR A N 1
ATOM 920 C CA . TYR A 1 113 ? -7.222 -1.228 18.034 1.00 89.75 113 TYR A CA 1
ATOM 921 C C . TYR A 1 113 ? -6.223 -1.114 16.880 1.00 89.75 113 TYR A C 1
ATOM 923 O O . TYR A 1 113 ? -5.493 -0.122 16.792 1.00 89.75 113 TYR A O 1
ATOM 931 N N . PRO A 1 114 ? -6.171 -2.108 15.978 1.00 93.38 114 PRO A N 1
ATOM 932 C CA . PRO A 1 114 ? -5.346 -2.020 14.785 1.00 93.38 114 PRO A CA 1
ATOM 933 C C . PRO A 1 114 ? -5.913 -0.972 13.825 1.00 93.38 114 PRO A C 1
ATOM 935 O O . PRO A 1 114 ? -7.126 -0.786 13.716 1.00 93.38 114 PRO A O 1
ATOM 938 N N . ARG A 1 115 ? -5.021 -0.281 13.121 1.00 94.75 115 ARG A N 1
ATOM 939 C CA . ARG A 1 115 ? -5.370 0.749 12.146 1.00 94.75 115 ARG A CA 1
ATOM 940 C C . ARG A 1 115 ? -4.386 0.728 10.989 1.00 94.75 115 ARG A C 1
ATOM 942 O O . ARG A 1 115 ? -3.175 0.666 11.209 1.00 94.75 115 ARG A O 1
ATOM 949 N N . TYR A 1 116 ? -4.913 0.818 9.774 1.00 96.44 116 TYR A N 1
ATOM 950 C CA . TYR A 1 116 ? -4.106 1.056 8.584 1.00 96.44 116 TYR A CA 1
ATOM 951 C C . TYR A 1 116 ? -4.032 2.547 8.280 1.00 96.44 116 TYR A C 1
ATOM 953 O O . TYR A 1 116 ? -5.021 3.274 8.418 1.00 96.44 116 TYR A O 1
ATOM 961 N N . PHE A 1 117 ? -2.861 2.978 7.832 1.00 95.69 117 PHE A N 1
ATOM 962 C CA . PHE A 1 117 ? -2.600 4.322 7.348 1.00 95.69 117 PHE A CA 1
ATOM 963 C C . PHE A 1 117 ? -1.910 4.264 5.994 1.00 95.69 117 PHE A C 1
ATOM 965 O O . PHE A 1 117 ? -1.093 3.379 5.745 1.00 95.69 117 PHE A O 1
ATOM 972 N N . PHE A 1 118 ? -2.201 5.248 5.156 1.00 96.19 118 PHE A N 1
ATOM 973 C CA . PHE A 1 118 ? -1.499 5.508 3.911 1.00 96.19 118 PHE A CA 1
ATOM 974 C C . PHE A 1 118 ? -1.325 7.015 3.760 1.00 96.19 118 PHE A C 1
ATOM 976 O O . PHE A 1 118 ? -2.286 7.769 3.929 1.00 96.19 118 PHE A O 1
ATOM 983 N N . SER A 1 119 ? -0.108 7.464 3.468 1.00 92.81 119 SER A N 1
ATOM 984 C CA . SER A 1 119 ? 0.199 8.887 3.320 1.00 92.81 119 SER A CA 1
ATOM 985 C C . SER A 1 119 ? 0.852 9.166 1.979 1.00 92.81 119 SER A C 1
ATOM 987 O O . SER A 1 119 ? 1.841 8.526 1.632 1.00 92.81 119 SER A O 1
ATOM 989 N N . SER A 1 120 ? 0.339 10.151 1.248 1.00 90.31 120 SER A N 1
ATOM 990 C CA . SER A 1 120 ? 0.915 10.567 -0.030 1.00 90.31 120 SER A CA 1
ATOM 991 C C . SER A 1 120 ? 0.640 12.044 -0.304 1.00 90.31 120 SER A C 1
ATOM 993 O O . SER A 1 120 ? -0.321 12.623 0.201 1.00 90.31 120 SER A O 1
ATOM 995 N N . THR A 1 121 ? 1.492 12.672 -1.110 1.00 88.81 121 THR A N 1
ATOM 996 C CA . THR A 1 121 ? 1.238 14.005 -1.684 1.00 88.81 121 THR A CA 1
ATOM 9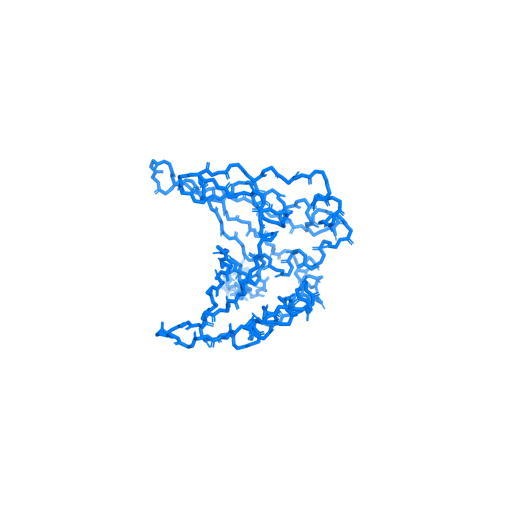97 C C . THR A 1 121 ? 0.494 13.926 -3.015 1.00 88.81 121 THR A C 1
ATOM 999 O O . THR A 1 121 ? 0.049 14.944 -3.528 1.00 88.81 121 THR A O 1
ATOM 1002 N N . SER A 1 122 ? 0.372 12.732 -3.603 1.00 86.06 122 SER A N 1
ATOM 1003 C CA . SER A 1 122 ? -0.385 12.525 -4.835 1.00 86.06 122 SER A CA 1
ATOM 1004 C C . SER A 1 122 ? -1.844 12.242 -4.496 1.00 86.06 122 SER A C 1
ATOM 1006 O O . SER A 1 122 ? -2.178 11.148 -4.038 1.00 86.06 122 SER A O 1
ATOM 1008 N N . GLU A 1 123 ? -2.708 13.226 -4.744 1.00 87.06 123 GLU A N 1
ATOM 1009 C CA . GLU A 1 123 ? -4.157 13.070 -4.572 1.00 87.06 123 GLU A CA 1
ATOM 1010 C C . GLU A 1 123 ? -4.718 11.986 -5.504 1.00 87.06 123 GLU A C 1
ATOM 1012 O O . GLU A 1 123 ? -5.592 11.231 -5.099 1.00 87.06 123 GLU A O 1
ATOM 1017 N N . GLU A 1 124 ? -4.146 11.827 -6.701 1.00 85.88 124 GLU A N 1
ATOM 1018 C CA . GLU A 1 124 ? -4.530 10.773 -7.649 1.00 85.88 124 GLU A CA 1
ATOM 1019 C C . GLU A 1 124 ? -4.250 9.364 -7.100 1.00 85.88 124 GLU A C 1
ATOM 1021 O O . GLU A 1 124 ? -5.107 8.490 -7.198 1.00 85.88 124 GLU A O 1
ATOM 1026 N N . ILE A 1 125 ? -3.088 9.126 -6.472 1.00 88.88 125 ILE A N 1
ATOM 1027 C CA . ILE A 1 125 ? -2.788 7.821 -5.847 1.00 88.88 125 ILE A CA 1
ATOM 1028 C C . ILE A 1 125 ? -3.716 7.561 -4.654 1.00 88.88 125 ILE A C 1
ATOM 1030 O O . ILE A 1 125 ? -4.155 6.430 -4.453 1.00 88.88 125 ILE A O 1
ATOM 1034 N N . ILE A 1 126 ? -4.022 8.594 -3.866 1.00 92.62 126 ILE A N 1
ATOM 1035 C CA . ILE A 1 126 ? -4.973 8.477 -2.752 1.00 92.62 126 ILE A CA 1
ATOM 1036 C C . ILE A 1 126 ? -6.371 8.144 -3.275 1.00 92.62 126 ILE A C 1
ATOM 1038 O O . ILE A 1 126 ? -7.026 7.281 -2.699 1.00 92.62 126 ILE A O 1
ATOM 1042 N N . GLY A 1 127 ? -6.801 8.789 -4.362 1.00 91.81 127 GLY A N 1
ATOM 1043 C CA . GLY A 1 127 ? -8.064 8.502 -5.038 1.00 91.81 127 GLY A CA 1
ATOM 1044 C C . GLY A 1 127 ? -8.136 7.054 -5.511 1.00 91.81 127 GLY A C 1
ATOM 1045 O O . GLY A 1 127 ? -9.076 6.357 -5.154 1.00 91.81 127 GLY A O 1
ATOM 1046 N N . LEU A 1 128 ? -7.095 6.562 -6.193 1.00 91.31 128 LEU A N 1
ATOM 1047 C CA . LEU A 1 128 ? -7.011 5.159 -6.626 1.00 91.31 128 LEU A CA 1
ATOM 1048 C C . LEU A 1 128 ? -7.119 4.172 -5.455 1.00 91.31 128 LEU A C 1
ATOM 1050 O O . LEU A 1 128 ? -7.800 3.155 -5.567 1.00 91.31 128 LEU A O 1
ATOM 1054 N N . LEU A 1 129 ? -6.464 4.464 -4.325 1.00 95.38 129 LEU A N 1
ATOM 1055 C CA . LEU A 1 129 ? -6.596 3.639 -3.125 1.00 95.38 129 LEU A CA 1
ATOM 1056 C C . LEU A 1 129 ? -8.023 3.692 -2.565 1.00 95.38 129 LEU A C 1
ATOM 1058 O O . LEU A 1 129 ? -8.576 2.652 -2.226 1.00 95.38 129 LEU A O 1
ATOM 1062 N N . GLY A 1 130 ? -8.606 4.887 -2.464 1.00 96.19 130 GLY A N 1
ATOM 1063 C CA . GLY A 1 130 ? -9.968 5.091 -1.972 1.00 96.19 130 GLY A CA 1
ATOM 1064 C C . GLY A 1 130 ? -11.005 4.342 -2.805 1.00 96.19 130 GLY A C 1
ATOM 1065 O O . GLY A 1 130 ? -11.786 3.575 -2.254 1.00 96.19 130 GLY A O 1
ATOM 1066 N N . GLU A 1 131 ? -10.941 4.471 -4.130 1.00 94.94 131 GLU A N 1
ATOM 1067 C CA . GLU A 1 131 ? -11.822 3.770 -5.070 1.00 94.94 131 GLU A CA 1
ATOM 1068 C C . GLU A 1 131 ? -11.709 2.244 -4.933 1.00 94.94 131 GLU A C 1
ATOM 1070 O O . GLU A 1 131 ? -12.719 1.539 -4.922 1.00 94.94 131 GLU A O 1
ATOM 1075 N N . ALA A 1 132 ? -10.489 1.715 -4.783 1.00 96.12 132 ALA A N 1
ATOM 1076 C CA . ALA A 1 132 ? -10.283 0.286 -4.560 1.00 96.12 132 ALA A CA 1
ATOM 1077 C C . ALA A 1 132 ? -10.866 -0.179 -3.212 1.00 96.12 132 ALA A C 1
ATOM 1079 O O . ALA A 1 132 ? -11.474 -1.247 -3.138 1.00 96.12 132 ALA A O 1
ATOM 1080 N N . LEU A 1 133 ? -10.719 0.622 -2.150 1.00 97.88 133 LEU A N 1
ATOM 1081 C CA . LEU A 1 133 ? -11.299 0.332 -0.834 1.00 97.88 133 LEU A CA 1
ATOM 1082 C C . LEU A 1 133 ? -12.834 0.361 -0.875 1.00 97.88 133 LEU A C 1
ATOM 1084 O O . LEU A 1 133 ? -13.470 -0.534 -0.318 1.00 97.88 133 LEU A O 1
ATOM 1088 N N . ASP A 1 134 ? -13.422 1.336 -1.571 1.00 97.38 134 ASP A N 1
ATOM 1089 C CA . ASP A 1 134 ? -14.874 1.461 -1.734 1.00 97.38 134 ASP A CA 1
ATOM 1090 C C . ASP A 1 134 ? -15.469 0.241 -2.446 1.00 97.38 134 ASP A C 1
ATOM 1092 O O . ASP A 1 134 ? -16.501 -0.279 -2.016 1.00 97.38 134 ASP A O 1
ATOM 1096 N N . ARG A 1 135 ? -14.786 -0.285 -3.474 1.00 96.06 135 ARG A N 1
ATOM 1097 C CA . ARG A 1 135 ? -15.194 -1.515 -4.182 1.00 96.06 135 ARG A CA 1
ATOM 1098 C C . ARG A 1 135 ? -15.267 -2.737 -3.272 1.00 96.06 135 ARG A C 1
ATOM 1100 O O . ARG A 1 135 ? -16.126 -3.589 -3.473 1.00 96.06 135 ARG A O 1
ATOM 1107 N N . LEU A 1 136 ? -14.392 -2.817 -2.271 1.00 97.12 136 LEU A N 1
ATOM 1108 C CA . LEU A 1 136 ? -14.390 -3.895 -1.279 1.00 97.12 136 LEU A CA 1
ATOM 1109 C C . LEU A 1 136 ? -15.293 -3.601 -0.067 1.00 97.12 136 LEU A C 1
ATOM 1111 O O . LEU A 1 136 ? -15.314 -4.375 0.889 1.00 97.12 136 LEU A O 1
ATOM 1115 N N . GLY A 1 137 ? -16.021 -2.479 -0.067 1.00 97.38 137 GLY A N 1
ATOM 1116 C CA . GLY A 1 137 ? -16.855 -2.059 1.061 1.00 97.38 137 GLY A CA 1
ATOM 1117 C C . GLY A 1 137 ? -16.055 -1.682 2.313 1.00 97.38 137 GLY A C 1
ATOM 1118 O O . GLY A 1 137 ? -16.604 -1.667 3.417 1.00 97.38 137 GLY A O 1
ATOM 1119 N N . VAL A 1 138 ? -14.761 -1.384 2.164 1.00 98.12 138 VAL A N 1
ATOM 1120 C CA . VAL A 1 138 ? -13.877 -1.002 3.267 1.00 98.12 138 VAL A CA 1
ATOM 1121 C C . VAL A 1 138 ? -14.166 0.442 3.663 1.00 98.12 138 VAL A C 1
ATOM 1123 O O . VAL A 1 138 ? -14.097 1.354 2.849 1.00 98.12 138 VAL A O 1
ATOM 1126 N N . ARG A 1 139 ? -14.456 0.688 4.942 1.00 98.19 139 ARG A N 1
ATOM 1127 C CA . ARG A 1 139 ? -14.674 2.035 5.479 1.00 98.19 139 ARG A CA 1
ATOM 1128 C C . ARG A 1 139 ? -13.351 2.725 5.777 1.00 98.19 139 ARG A C 1
ATOM 1130 O O . ARG A 1 139 ? -12.587 2.306 6.651 1.00 98.19 139 ARG A O 1
ATOM 1137 N N . TRP A 1 140 ? -13.122 3.845 5.105 1.00 98.31 140 TRP A N 1
ATOM 1138 C CA . TRP A 1 140 ? -11.932 4.670 5.267 1.00 98.31 140 TRP A CA 1
ATOM 1139 C C . TRP A 1 140 ? -12.286 6.139 5.504 1.00 98.31 140 TRP A C 1
ATOM 1141 O O . TRP A 1 140 ? -13.416 6.587 5.333 1.00 98.31 140 TRP A O 1
ATOM 1151 N N . SER A 1 141 ? -11.289 6.890 5.955 1.00 97.62 141 SER A N 1
ATOM 1152 C CA . SER A 1 141 ? -11.360 8.338 6.140 1.00 97.62 141 SER A CA 1
ATOM 1153 C C . SER A 1 141 ? -10.110 8.979 5.563 1.00 97.62 141 SER A C 1
ATOM 1155 O O . SER A 1 141 ? -9.030 8.393 5.670 1.00 97.62 141 SER A O 1
ATOM 1157 N N . LEU A 1 142 ? -10.232 10.195 5.042 1.00 97.50 142 LEU A N 1
ATOM 1158 C CA . LEU A 1 142 ? -9.118 10.971 4.514 1.00 97.50 142 LEU A CA 1
ATOM 1159 C C . LEU A 1 142 ? -9.028 12.317 5.211 1.00 97.50 142 LEU A C 1
ATOM 1161 O O . LEU A 1 142 ? -10.028 13.008 5.398 1.00 97.50 142 LEU A O 1
ATOM 1165 N N . ARG A 1 143 ? -7.811 12.690 5.596 1.00 95.50 143 ARG A N 1
ATOM 1166 C CA . ARG A 1 143 ? -7.508 14.027 6.102 1.00 95.50 143 ARG A CA 1
ATOM 1167 C C . ARG A 1 143 ? -6.346 14.600 5.321 1.00 95.50 143 ARG A C 1
ATOM 1169 O O . ARG A 1 143 ? -5.304 13.961 5.216 1.00 95.50 143 ARG A O 1
ATOM 1176 N N . PHE A 1 144 ? -6.517 15.811 4.816 1.00 92.75 144 PHE A N 1
ATOM 1177 C CA . PHE A 1 144 ? -5.418 16.566 4.239 1.00 92.75 144 PHE A CA 1
ATOM 1178 C C . PHE A 1 144 ? -4.704 17.370 5.318 1.00 92.75 144 PHE A C 1
ATOM 1180 O O . PHE A 1 144 ? -5.327 17.872 6.254 1.00 92.75 144 PHE A O 1
ATOM 1187 N N . ARG A 1 145 ? -3.386 17.464 5.181 1.00 88.50 145 ARG A N 1
ATOM 1188 C CA . ARG A 1 145 ? -2.519 18.311 5.989 1.00 88.50 145 ARG A CA 1
ATOM 1189 C C . ARG A 1 145 ? -1.733 19.222 5.059 1.00 88.50 145 ARG A C 1
ATOM 1191 O O . ARG A 1 145 ? -1.098 18.738 4.119 1.00 88.50 145 ARG A O 1
ATOM 1198 N N . ASP A 1 146 ? -1.746 20.511 5.362 1.00 86.94 146 ASP A N 1
ATOM 1199 C CA . ASP A 1 146 ? -0.893 21.488 4.699 1.00 86.94 146 ASP A CA 1
ATOM 1200 C C . ASP A 1 146 ? 0.492 21.466 5.348 1.00 86.94 146 ASP A C 1
ATOM 1202 O O . ASP A 1 146 ? 0.640 21.788 6.525 1.00 86.94 146 ASP A O 1
ATOM 1206 N N . ASN A 1 147 ? 1.517 21.058 4.593 1.00 80.88 147 ASN A N 1
ATOM 1207 C CA . ASN A 1 147 ? 2.911 21.048 5.059 1.00 80.88 147 ASN A CA 1
ATOM 1208 C C . ASN A 1 147 ? 3.740 22.166 4.404 1.00 80.88 147 ASN A C 1
ATOM 1210 O O . ASN A 1 147 ? 4.935 21.998 4.158 1.00 80.88 147 ASN A O 1
ATOM 1214 N N . GLY A 1 148 ? 3.093 23.290 4.083 1.00 77.75 148 GLY A N 1
ATOM 1215 C CA . GLY A 1 148 ? 3.695 24.441 3.410 1.00 77.75 148 GLY A CA 1
ATOM 1216 C C . GLY A 1 148 ? 3.308 24.577 1.930 1.00 77.75 148 GLY A C 1
ATOM 1217 O O . GLY A 1 148 ? 2.548 23.756 1.399 1.00 77.75 148 GLY A O 1
ATOM 1218 N N . PRO A 1 149 ? 3.818 25.623 1.251 1.00 59.97 149 PRO A N 1
ATOM 1219 C CA . PRO A 1 149 ? 3.470 25.924 -0.134 1.00 59.97 149 PRO A CA 1
ATOM 1220 C C . PRO A 1 149 ? 3.833 24.748 -1.048 1.00 59.97 149 PRO A C 1
ATOM 1222 O O . PRO A 1 149 ? 4.958 24.248 -1.032 1.00 59.97 149 PRO A O 1
ATOM 1225 N N . HIS A 1 150 ? 2.850 24.285 -1.824 1.00 63.84 150 HIS A N 1
ATOM 1226 C CA . HIS A 1 150 ? 2.958 23.148 -2.749 1.00 63.84 150 HIS A CA 1
ATOM 1227 C C . HIS A 1 150 ? 3.261 21.778 -2.100 1.00 63.84 150 HIS A C 1
ATOM 1229 O O . HIS A 1 150 ? 3.707 20.859 -2.786 1.00 63.84 150 HIS A O 1
ATOM 1235 N N . ARG A 1 151 ? 3.017 21.599 -0.789 1.00 73.88 151 ARG A N 1
ATOM 1236 C CA . ARG A 1 151 ? 3.229 20.322 -0.070 1.00 73.88 151 ARG A CA 1
ATOM 1237 C C . ARG A 1 151 ? 2.023 19.889 0.763 1.00 73.88 151 ARG A C 1
ATOM 1239 O O . ARG A 1 151 ? 2.139 19.547 1.944 1.00 73.88 151 ARG A O 1
ATOM 1246 N N . ARG A 1 152 ? 0.850 19.862 0.139 1.00 83.88 152 ARG A N 1
ATOM 1247 C CA . ARG A 1 152 ? -0.333 19.228 0.725 1.00 83.88 152 ARG A CA 1
ATOM 1248 C C . ARG A 1 152 ? -0.165 17.707 0.691 1.00 83.88 152 ARG A C 1
ATOM 1250 O O . ARG A 1 152 ? 0.191 17.145 -0.341 1.00 83.88 152 ARG A O 1
ATOM 1257 N N . SER A 1 153 ? -0.388 17.039 1.818 1.00 88.56 153 SER A N 1
ATOM 1258 C CA . SER A 1 153 ? -0.369 15.572 1.902 1.00 88.56 153 SER A CA 1
ATOM 1259 C C . SER A 1 153 ? -1.695 15.055 2.430 1.00 88.56 153 SER A C 1
ATOM 1261 O O . SER A 1 153 ? -2.188 15.562 3.440 1.00 88.56 153 SER A O 1
ATOM 1263 N N . GLY A 1 154 ? -2.246 14.025 1.801 1.00 93.19 154 GLY A N 1
ATOM 1264 C CA . GLY A 1 154 ? -3.400 13.311 2.325 1.00 93.19 154 GLY A CA 1
ATOM 1265 C C . GLY A 1 154 ? -2.972 12.106 3.157 1.00 93.19 154 GLY A C 1
ATOM 1266 O O . GLY A 1 154 ? -2.029 11.393 2.813 1.00 93.19 154 GLY A O 1
ATOM 1267 N N . ILE A 1 155 ? -3.672 11.897 4.269 1.00 95.25 155 ILE A N 1
ATOM 1268 C CA . ILE A 1 155 ? -3.538 10.739 5.148 1.00 95.25 155 ILE A CA 1
ATOM 1269 C C . ILE A 1 155 ? -4.858 9.975 5.089 1.00 95.25 155 ILE A C 1
ATOM 1271 O O . ILE A 1 155 ? -5.859 10.402 5.676 1.00 95.25 155 ILE A O 1
ATOM 1275 N N . LEU A 1 156 ? -4.849 8.858 4.368 1.00 97.50 156 LEU A N 1
ATOM 1276 C CA . LEU A 1 156 ? -5.933 7.887 4.341 1.00 97.50 156 LEU A CA 1
ATOM 1277 C C . LEU A 1 156 ? -5.789 6.944 5.535 1.00 97.50 156 LEU A C 1
ATOM 1279 O O . LEU A 1 156 ? -4.687 6.541 5.908 1.00 97.50 156 LEU A O 1
ATOM 1283 N N . SER A 1 157 ? -6.910 6.597 6.156 1.00 97.31 157 SER A N 1
ATOM 1284 C CA . SER A 1 157 ? -6.944 5.752 7.343 1.00 97.31 157 SER A CA 1
ATOM 1285 C C . SER A 1 157 ? -8.124 4.790 7.324 1.00 97.31 157 SER A C 1
ATOM 1287 O O . SER A 1 157 ? -9.257 5.232 7.140 1.00 97.31 157 SER A O 1
ATOM 1289 N N . VAL A 1 158 ? -7.873 3.536 7.699 1.00 97.69 158 VAL A N 1
ATOM 1290 C CA . VAL A 1 158 ? -8.887 2.493 7.924 1.00 97.69 158 VAL A CA 1
ATOM 1291 C C . VAL A 1 158 ? -8.805 2.039 9.378 1.00 97.69 158 VAL A C 1
ATOM 1293 O O . VAL A 1 158 ? -7.787 1.494 9.802 1.00 97.69 158 VAL A O 1
ATOM 1296 N N . ALA A 1 159 ? -9.858 2.306 10.153 1.00 96.00 159 ALA A N 1
ATOM 1297 C CA . ALA A 1 159 ? -9.893 2.048 11.599 1.00 96.00 159 ALA A CA 1
ATOM 1298 C C . ALA A 1 159 ? -11.100 1.214 12.053 1.00 96.00 159 ALA A C 1
ATOM 1300 O O . ALA A 1 159 ? -11.126 0.740 13.187 1.00 96.00 159 ALA A O 1
ATOM 1301 N N . GLU A 1 160 ? -12.114 1.044 11.203 1.00 95.94 160 GLU A N 1
ATOM 1302 C CA . GLU A 1 160 ? -13.266 0.218 11.545 1.00 95.94 160 GLU A CA 1
ATOM 1303 C C . GLU A 1 160 ? -12.841 -1.255 11.629 1.00 95.94 160 GLU A C 1
ATOM 1305 O O . GLU A 1 160 ? -12.221 -1.787 10.712 1.00 95.94 160 GLU A O 1
ATOM 1310 N N . ARG A 1 161 ? -13.202 -1.935 12.722 1.00 94.12 161 ARG A N 1
ATOM 1311 C CA . ARG A 1 161 ? -12.743 -3.301 13.022 1.00 94.12 161 ARG A CA 1
ATOM 1312 C C . ARG A 1 161 ? -12.996 -4.304 11.890 1.00 94.12 161 ARG A C 1
ATOM 1314 O O . ARG A 1 161 ? -12.108 -5.095 11.594 1.00 94.12 161 ARG A O 1
ATOM 1321 N N . LYS A 1 162 ? -14.182 -4.277 11.268 1.00 96.50 162 LYS A N 1
ATOM 1322 C CA . LYS A 1 162 ? -14.533 -5.182 10.155 1.00 96.50 162 LYS A CA 1
ATOM 1323 C C . LYS A 1 162 ? -13.671 -4.911 8.922 1.00 96.50 162 LYS A C 1
ATOM 1325 O O . LYS A 1 162 ? -13.088 -5.830 8.365 1.00 96.50 162 LYS A O 1
ATOM 1330 N N . SER A 1 163 ? -13.534 -3.638 8.575 1.00 97.31 163 SER A N 1
ATOM 1331 C CA . SER A 1 163 ? -12.679 -3.153 7.496 1.00 97.31 163 SER A CA 1
ATOM 1332 C C . SER A 1 163 ? -11.206 -3.530 7.691 1.00 97.31 163 SER A C 1
ATOM 1334 O O . SER A 1 163 ? -10.561 -4.010 6.766 1.00 97.31 163 SER A O 1
ATOM 1336 N N . VAL A 1 164 ? -10.674 -3.383 8.908 1.00 96.38 164 VAL A N 1
ATOM 1337 C CA . VAL A 1 164 ? -9.297 -3.791 9.229 1.00 96.38 164 VAL A CA 1
ATOM 1338 C C . VAL A 1 164 ? -9.125 -5.307 9.137 1.00 96.38 164 VAL A C 1
ATOM 1340 O O . VAL A 1 164 ? -8.133 -5.757 8.578 1.00 96.38 164 VAL A O 1
ATOM 1343 N N . ALA A 1 165 ? -10.091 -6.091 9.625 1.00 95.06 165 ALA A N 1
ATOM 1344 C CA . ALA A 1 165 ? -10.046 -7.550 9.516 1.00 95.06 165 ALA A CA 1
ATOM 1345 C C . ALA A 1 165 ? -10.074 -8.027 8.052 1.00 95.06 165 ALA A C 1
ATOM 1347 O O . ALA A 1 165 ? -9.368 -8.969 7.703 1.00 95.06 165 ALA A O 1
ATOM 1348 N N . LEU A 1 166 ? -10.842 -7.350 7.191 1.00 96.81 166 LEU A N 1
ATOM 1349 C CA . LEU A 1 166 ? -10.841 -7.621 5.756 1.00 96.81 166 LEU A CA 1
ATOM 1350 C C . LEU A 1 166 ? -9.463 -7.340 5.144 1.00 96.81 166 LEU A C 1
ATOM 1352 O O . LEU A 1 166 ? -8.912 -8.211 4.481 1.00 96.81 166 LEU A O 1
ATOM 1356 N N . LEU A 1 167 ? -8.857 -6.183 5.430 1.00 96.88 167 LEU A N 1
ATOM 1357 C CA . LEU A 1 167 ? -7.497 -5.880 4.962 1.00 96.88 167 LEU A CA 1
ATOM 1358 C C . LEU A 1 167 ? -6.456 -6.880 5.490 1.00 96.88 167 LEU A C 1
ATOM 1360 O O . LEU A 1 167 ? -5.566 -7.292 4.747 1.00 96.88 167 LEU A O 1
ATOM 1364 N N . ASP A 1 168 ? -6.572 -7.304 6.749 1.00 95.19 168 ASP A N 1
ATOM 1365 C CA . ASP A 1 168 ? -5.665 -8.288 7.350 1.00 95.19 168 ASP A CA 1
ATOM 1366 C C . ASP A 1 168 ? -5.682 -9.629 6.592 1.00 95.19 168 ASP A C 1
ATOM 1368 O O . ASP A 1 168 ? -4.642 -10.286 6.516 1.00 95.19 168 ASP A O 1
ATOM 1372 N N . SER A 1 169 ? -6.819 -10.005 5.991 1.00 95.62 169 SER A N 1
ATOM 1373 C CA . SER A 1 169 ? -6.981 -11.287 5.290 1.00 95.62 169 SER A CA 1
ATOM 1374 C C . SER A 1 169 ? -6.127 -11.429 4.022 1.00 95.62 169 SER A C 1
ATOM 1376 O O . SER A 1 169 ? -5.701 -12.540 3.715 1.00 95.62 169 SER A O 1
ATOM 1378 N N . PHE A 1 170 ? -5.810 -10.326 3.328 1.00 95.06 170 PHE A N 1
ATOM 1379 C CA . PHE A 1 170 ? -5.062 -10.362 2.060 1.00 95.06 170 PHE A CA 1
ATOM 1380 C C . PHE A 1 170 ? -3.784 -9.505 2.054 1.00 95.06 170 PHE A C 1
ATOM 1382 O O . PHE A 1 170 ? -2.812 -9.823 1.357 1.00 95.06 170 PHE A O 1
ATOM 1389 N N . VAL A 1 171 ? -3.716 -8.432 2.855 1.00 93.31 171 VAL A N 1
ATOM 1390 C CA . VAL A 1 171 ? -2.504 -7.601 2.948 1.00 93.31 171 VAL A CA 1
ATOM 1391 C C . VAL A 1 171 ? -1.424 -8.337 3.736 1.00 93.31 171 VAL A C 1
ATOM 1393 O O . VAL A 1 171 ? -0.277 -8.386 3.295 1.00 93.31 171 VAL A O 1
ATOM 1396 N N . GLY A 1 172 ? -1.785 -8.920 4.885 1.00 80.56 172 GLY A N 1
ATOM 1397 C CA . GLY A 1 172 ? -0.882 -9.664 5.766 1.00 80.56 172 GLY A CA 1
ATOM 1398 C C . GLY A 1 172 ? 0.235 -8.830 6.433 1.00 80.56 172 GLY A C 1
ATOM 1399 O O . GLY A 1 172 ? 0.350 -7.614 6.235 1.00 80.56 172 GLY A O 1
ATOM 1400 N N . PRO A 1 173 ? 1.116 -9.461 7.233 1.00 79.69 173 PRO A N 1
ATOM 1401 C CA . PRO A 1 173 ? 2.206 -8.792 7.956 1.00 79.69 173 PRO A CA 1
ATOM 1402 C C . PRO A 1 173 ? 3.356 -8.386 7.028 1.00 79.69 173 PRO A C 1
ATOM 1404 O O . PRO A 1 173 ? 3.692 -9.128 6.105 1.00 79.69 173 PRO A O 1
ATOM 1407 N N . LYS A 1 174 ? 3.948 -7.204 7.243 1.00 80.25 174 LYS A N 1
ATOM 1408 C CA . LYS A 1 174 ? 5.044 -6.677 6.405 1.00 80.25 174 LYS A CA 1
ATOM 1409 C C . LYS A 1 174 ? 6.336 -7.394 6.784 1.00 80.25 174 LYS A C 1
ATOM 1411 O O . LYS A 1 174 ? 6.649 -7.442 7.969 1.00 80.25 174 LYS A O 1
ATOM 1416 N N . HIS A 1 175 ? 7.024 -7.972 5.804 1.00 73.44 175 HIS A N 1
ATOM 1417 C CA . HIS A 1 175 ? 8.236 -8.772 5.985 1.00 73.44 175 HIS A CA 1
ATOM 1418 C C . HIS A 1 175 ? 9.184 -8.614 4.793 1.00 73.44 175 HIS A C 1
ATOM 1420 O O . HIS A 1 175 ? 8.745 -8.147 3.718 1.00 73.44 175 HIS A O 1
#

Organism: NCBI:txid483545

Foldseek 3Di:
DDKDKDKAFPVFVVVVVVVQVVCCVVCVPWDWDWDDDVRIIIIMTDDDCPCVVVVLDDDDDSLVGDPPPDPVNVVVCLVPLLVLLLVQCLPAKDKDWDWDWDDDDNDIDIDIFIKMKGKDQRPVSVVSNVVSCVSVVFDKDKDWDDPDDSRIMIMIMGTPRVNVVVNCVRNPDGD

Radius of gyration: 18.84 Å; chains: 1; bounding box: 40×39×62 Å

pLDDT: mean 87.25, std 9.43, range [59.97, 98.31]

InterPro domains:
  IPR027434 Homing endonuclease [SSF55608] (79-171)

Sequence (175 aa):
MWALRIFCAASWPGLIRECVDTLQAVLPHHRTGTVSKTGRTEVAARWRHRPCLFPQHGPGRKHDRRIEPASRRRDIADRHPEELIRGLLRSDGCRATNRVRRTVGAEWKYHEYPRYFFSSTSEEIIGLLGEALDRLGVRWSLRFRDNGPHRRSGILSVAERKSVALLDSFVGPKH